Protein AF-A0A6M3KDX1-F1 (afdb_monomer_lite)

Structure (mmCIF, N/CA/C/O backbone):
data_AF-A0A6M3KDX1-F1
#
_entry.id   AF-A0A6M3KDX1-F1
#
l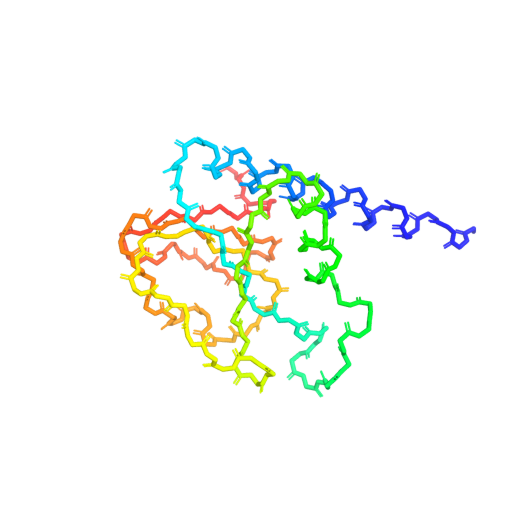oop_
_atom_site.group_PDB
_atom_site.id
_atom_site.type_symbol
_atom_site.label_atom_id
_atom_site.label_alt_id
_atom_site.label_comp_id
_atom_site.label_asym_id
_atom_site.label_entity_id
_atom_site.label_seq_id
_atom_site.pdbx_PDB_ins_code
_atom_site.Cartn_x
_atom_site.Cartn_y
_atom_site.Cartn_z
_atom_site.occupancy
_atom_site.B_iso_or_equiv
_atom_site.auth_seq_id
_atom_site.auth_comp_id
_atom_site.auth_asym_id
_atom_site.auth_atom_id
_atom_site.pdbx_PDB_model_num
ATOM 1 N N . PRO A 1 1 ? 21.056 24.226 0.185 1.00 49.41 1 PRO A N 1
ATOM 2 C CA . PRO A 1 1 ? 20.707 23.627 1.496 1.00 49.41 1 PRO A CA 1
ATOM 3 C C . PRO A 1 1 ? 20.200 22.184 1.323 1.00 49.41 1 PRO A C 1
ATOM 5 O O . PRO A 1 1 ? 19.143 21.961 0.743 1.00 49.41 1 PRO A O 1
ATOM 8 N N . PHE A 1 2 ? 20.992 21.206 1.767 1.00 51.94 2 PHE A N 1
ATOM 9 C CA . PHE A 1 2 ? 20.791 19.778 1.483 1.00 51.94 2 PHE A CA 1
ATOM 10 C C . PHE A 1 2 ? 19.575 19.128 2.192 1.00 51.94 2 PHE A C 1
ATOM 12 O O . PHE A 1 2 ? 19.211 18.010 1.844 1.00 51.94 2 PHE A O 1
ATOM 19 N N . GLY A 1 3 ? 18.897 19.819 3.122 1.00 58.38 3 GLY 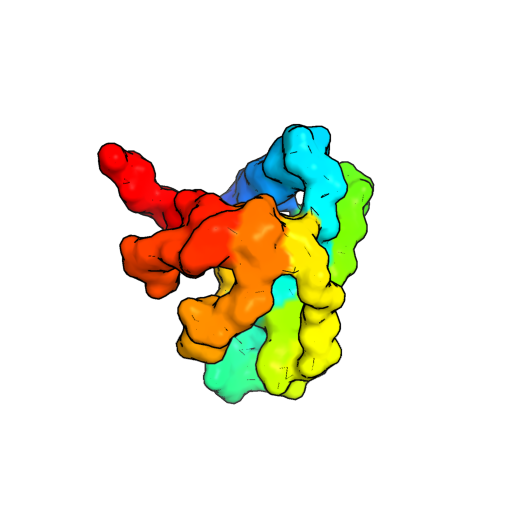A N 1
ATOM 20 C CA . GLY A 1 3 ? 17.757 19.276 3.891 1.00 58.38 3 GLY A CA 1
ATOM 21 C C . GLY A 1 3 ? 16.383 19.306 3.198 1.00 58.38 3 GLY A C 1
ATOM 22 O O . GLY A 1 3 ? 15.544 18.448 3.463 1.00 58.38 3 GLY A O 1
ATOM 23 N N . PHE A 1 4 ? 16.151 20.225 2.252 1.00 62.59 4 PHE A N 1
ATOM 24 C CA . PHE A 1 4 ? 14.811 20.459 1.678 1.00 62.59 4 PHE A CA 1
ATOM 25 C C . PHE A 1 4 ? 14.235 19.260 0.904 1.00 62.59 4 PHE A C 1
ATOM 27 O O . PHE A 1 4 ? 13.028 19.025 0.925 1.00 62.59 4 PHE A O 1
ATOM 34 N N . VAL A 1 5 ? 15.086 18.487 0.220 1.00 63.84 5 VAL A N 1
ATOM 35 C CA . VAL A 1 5 ? 14.647 17.333 -0.587 1.00 63.84 5 VAL A CA 1
ATOM 36 C C . VAL A 1 5 ? 14.255 16.148 0.301 1.00 63.84 5 VAL A C 1
ATOM 38 O O . VAL A 1 5 ? 13.313 15.429 -0.029 1.00 63.84 5 VAL A O 1
ATOM 41 N N . SER A 1 6 ? 14.938 15.960 1.435 1.00 69.88 6 SER A N 1
ATOM 42 C CA . SER A 1 6 ? 14.625 14.888 2.388 1.00 69.88 6 SER A CA 1
ATOM 43 C C . SER A 1 6 ? 13.262 15.121 3.045 1.00 69.88 6 SER A C 1
ATOM 45 O O . SER A 1 6 ? 12.380 14.265 2.988 1.00 69.88 6 SER A O 1
ATOM 47 N N . GLU A 1 7 ? 13.033 16.340 3.542 1.00 76.31 7 GLU A N 1
ATOM 48 C CA . GLU A 1 7 ? 11.773 16.714 4.193 1.00 76.31 7 GLU A CA 1
ATOM 49 C C . GLU A 1 7 ? 10.560 16.614 3.257 1.00 76.31 7 GLU A C 1
ATOM 51 O O . GLU A 1 7 ? 9.474 16.206 3.673 1.00 76.31 7 GLU A O 1
ATOM 56 N N . ALA A 1 8 ? 10.717 16.990 1.984 1.00 79.06 8 ALA A N 1
ATOM 57 C CA . ALA A 1 8 ? 9.637 16.900 1.004 1.00 79.06 8 ALA A CA 1
ATOM 58 C C . ALA A 1 8 ? 9.223 15.442 0.742 1.00 79.06 8 ALA A C 1
ATOM 60 O O . ALA A 1 8 ? 8.028 15.138 0.684 1.00 79.06 8 ALA A O 1
ATOM 61 N N . ARG A 1 9 ? 10.201 14.532 0.635 1.00 77.75 9 ARG A N 1
ATOM 62 C CA . ARG A 1 9 ? 9.958 13.094 0.433 1.00 77.75 9 ARG A CA 1
ATOM 63 C C . ARG A 1 9 ? 9.262 12.469 1.637 1.00 77.75 9 ARG A C 1
ATOM 65 O O . ARG A 1 9 ? 8.310 11.711 1.464 1.00 77.75 9 ARG A O 1
ATOM 72 N N . GLU A 1 10 ? 9.680 12.831 2.844 1.00 84.94 10 GLU A N 1
ATOM 73 C CA . GLU A 1 10 ? 9.057 12.336 4.070 1.00 84.94 10 GLU A CA 1
ATOM 74 C C . GLU A 1 10 ? 7.611 12.833 4.216 1.00 84.94 10 GLU A C 1
ATOM 76 O O . GLU A 1 10 ? 6.708 12.043 4.501 1.00 84.94 10 GLU A O 1
ATOM 81 N N . LYS A 1 11 ? 7.353 14.120 3.936 1.00 88.31 11 LYS A N 1
ATOM 82 C CA . LYS A 1 11 ? 5.993 14.690 3.931 1.00 88.31 11 LYS A CA 1
ATOM 83 C C . LYS A 1 11 ? 5.088 13.986 2.922 1.00 88.31 11 LYS A C 1
ATOM 85 O O . LYS A 1 11 ? 3.939 13.685 3.251 1.00 88.31 11 LYS A O 1
ATOM 90 N N . GLN A 1 12 ? 5.598 13.699 1.723 1.00 88.12 12 GLN A N 1
ATOM 91 C CA . GLN A 1 12 ? 4.859 12.947 0.711 1.00 88.12 12 GLN A CA 1
ATOM 92 C C . GLN A 1 12 ? 4.547 11.524 1.191 1.00 88.12 12 GLN A C 1
ATOM 94 O O . GLN A 1 12 ? 3.387 11.119 1.139 1.00 88.12 12 GLN A O 1
ATOM 99 N N . SER A 1 13 ? 5.537 10.793 1.715 1.00 91.19 13 SER A N 1
ATOM 100 C CA . SER A 1 13 ? 5.335 9.448 2.277 1.00 91.19 13 SER A CA 1
ATOM 101 C C . SER A 1 13 ? 4.281 9.454 3.385 1.00 91.19 13 SER A C 1
ATOM 103 O O . SER A 1 13 ? 3.332 8.672 3.362 1.00 91.19 13 SER A O 1
ATOM 105 N N . LYS A 1 14 ? 4.351 10.429 4.295 1.00 93.62 14 LYS A N 1
ATOM 106 C CA . LYS A 1 14 ? 3.401 10.557 5.402 1.00 93.62 14 LYS A CA 1
ATOM 107 C C . LYS A 1 14 ? 1.985 10.878 4.927 1.00 93.62 14 LYS A C 1
ATOM 109 O O . LYS A 1 14 ? 1.012 10.427 5.531 1.00 93.62 14 LYS A O 1
ATOM 114 N N . TRP A 1 15 ? 1.841 11.654 3.853 1.00 94.31 15 TRP A N 1
ATOM 115 C CA . TRP A 1 15 ? 0.542 11.884 3.220 1.00 94.31 15 TRP A CA 1
ATOM 116 C C . TRP A 1 15 ? -0.024 10.597 2.601 1.00 94.31 15 TRP A C 1
ATOM 118 O O . TRP A 1 15 ? -1.205 10.305 2.793 1.00 94.31 15 TRP A O 1
ATOM 128 N N . LEU A 1 16 ? 0.818 9.789 1.947 1.00 94.75 16 LEU A N 1
ATOM 129 C CA . LEU A 1 16 ? 0.433 8.477 1.414 1.00 94.75 16 LEU A CA 1
ATOM 130 C C . LEU A 1 16 ? 0.009 7.512 2.526 1.00 94.75 16 LEU A C 1
ATOM 132 O O . LEU A 1 16 ? -1.031 6.868 2.404 1.00 94.75 16 LEU A O 1
ATOM 136 N N . ALA A 1 17 ? 0.746 7.469 3.639 1.00 96.62 17 ALA A N 1
ATOM 137 C CA . ALA A 1 17 ? 0.391 6.659 4.804 1.00 96.62 17 ALA A CA 1
ATOM 138 C C . ALA A 1 17 ? -1.002 7.032 5.341 1.00 96.62 17 ALA A C 1
ATOM 140 O O . ALA A 1 17 ? -1.857 6.169 5.542 1.00 96.62 17 ALA A O 1
ATOM 141 N N . LYS A 1 18 ? -1.279 8.336 5.487 1.00 96.94 18 LYS A N 1
ATOM 142 C CA . LYS A 1 18 ? -2.596 8.839 5.914 1.00 96.94 18 LYS A CA 1
ATOM 143 C C . LYS A 1 18 ? -3.710 8.485 4.927 1.00 96.94 18 LYS A C 1
ATOM 145 O O . LYS A 1 18 ? -4.811 8.146 5.359 1.00 96.94 18 LYS A O 1
ATOM 150 N N . LEU A 1 19 ? -3.440 8.564 3.623 1.00 96.38 19 LEU A N 1
ATOM 151 C CA . LEU A 1 19 ? -4.381 8.152 2.582 1.00 96.38 19 LEU A CA 1
ATOM 152 C C . LEU A 1 19 ? -4.729 6.667 2.732 1.00 96.38 19 LEU A C 1
ATOM 154 O O . LEU A 1 19 ? -5.904 6.334 2.856 1.00 96.38 19 LEU A O 1
ATOM 158 N N . ILE A 1 20 ? -3.721 5.795 2.789 1.00 97.62 20 ILE A N 1
ATOM 159 C CA . ILE A 1 20 ? -3.900 4.344 2.937 1.00 97.62 20 ILE A CA 1
ATOM 160 C C . ILE A 1 20 ? -4.669 4.019 4.221 1.00 97.62 20 ILE A C 1
ATOM 162 O O . ILE A 1 20 ? -5.632 3.260 4.168 1.00 97.62 20 ILE A O 1
ATOM 166 N N . LYS A 1 21 ? -4.304 4.631 5.356 1.00 97.94 21 LYS A N 1
ATOM 167 C CA . LYS A 1 21 ? -5.006 4.460 6.636 1.00 97.94 21 LYS A CA 1
ATOM 168 C C . LYS A 1 21 ? -6.486 4.806 6.524 1.00 97.94 21 LYS A C 1
ATOM 170 O O . LYS A 1 21 ? -7.329 4.011 6.918 1.00 97.94 21 LYS A O 1
ATOM 175 N N . ARG A 1 22 ? -6.819 5.960 5.941 1.00 97.62 22 ARG A N 1
ATOM 176 C CA . ARG A 1 22 ? -8.214 6.384 5.755 1.00 97.62 22 ARG A CA 1
ATOM 177 C C . ARG A 1 22 ? -9.000 5.395 4.891 1.00 97.62 22 ARG A C 1
ATOM 179 O O . ARG A 1 22 ? -10.151 5.085 5.191 1.00 97.62 22 ARG A O 1
ATOM 186 N N . GLU A 1 23 ? -8.395 4.906 3.811 1.00 97.56 23 GLU A N 1
ATOM 187 C CA . GLU A 1 23 ? -9.017 3.896 2.949 1.00 97.56 23 GLU A CA 1
ATOM 188 C C . GLU A 1 23 ? -9.206 2.564 3.686 1.00 97.56 23 GLU A C 1
ATOM 190 O O . GLU A 1 23 ? -10.266 1.945 3.578 1.00 97.56 23 GLU A O 1
ATOM 195 N N . GLN A 1 24 ? -8.221 2.154 4.488 1.00 98.00 24 GLN A N 1
ATOM 196 C CA . GLN A 1 24 ? -8.280 0.954 5.318 1.00 98.00 24 GLN A CA 1
ATOM 197 C C . GLN A 1 24 ? -9.377 1.065 6.380 1.00 98.00 24 GLN A C 1
ATOM 199 O O . GLN A 1 24 ? -10.161 0.133 6.551 1.00 98.00 24 GLN A O 1
ATOM 204 N N . GLU A 1 25 ? -9.511 2.216 7.034 1.00 97.31 25 GLU A N 1
ATOM 205 C CA . GLU A 1 25 ? -10.553 2.461 8.027 1.00 97.31 25 GLU A CA 1
ATOM 206 C C . GLU A 1 25 ? -11.951 2.437 7.410 1.00 97.31 25 GLU A C 1
ATOM 208 O O . GLU A 1 25 ? -12.870 1.910 8.042 1.00 97.31 25 GLU A O 1
ATOM 213 N N . ARG A 1 26 ? -12.103 2.968 6.189 1.00 97.38 26 ARG A N 1
ATOM 214 C CA . ARG A 1 26 ? -13.378 2.995 5.463 1.00 97.38 26 ARG A CA 1
ATOM 215 C C . ARG A 1 26 ? -13.785 1.616 4.956 1.00 97.38 26 ARG A C 1
ATOM 217 O O . ARG A 1 26 ? -14.946 1.246 5.077 1.00 97.38 26 ARG A O 1
ATOM 224 N N . ARG A 1 27 ? -12.850 0.880 4.354 1.00 96.75 27 ARG A N 1
ATOM 225 C CA . ARG A 1 27 ? -13.146 -0.373 3.637 1.00 96.75 27 ARG A CA 1
ATOM 226 C C . ARG A 1 27 ? -12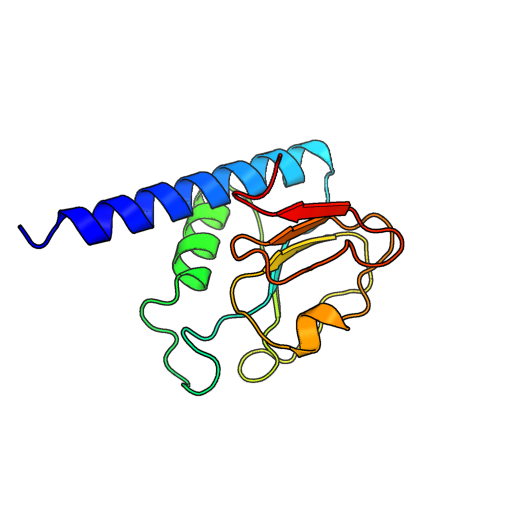.943 -1.624 4.491 1.00 96.75 27 ARG A C 1
ATOM 228 O O . ARG A 1 27 ? -13.437 -2.682 4.124 1.00 96.75 27 ARG A O 1
ATOM 235 N N . LYS A 1 28 ? -12.210 -1.515 5.605 1.00 97.56 28 LYS A N 1
ATOM 236 C CA . LYS A 1 28 ? -11.799 -2.632 6.477 1.00 97.56 28 LYS A CA 1
ATOM 237 C C . LYS A 1 28 ? -11.058 -3.749 5.729 1.00 97.56 28 LYS A C 1
ATOM 239 O O . LYS A 1 28 ? -11.149 -4.915 6.099 1.00 97.56 28 LYS A O 1
ATOM 244 N N . LEU A 1 29 ? -10.309 -3.383 4.688 1.00 97.75 29 LEU A N 1
ATOM 245 C CA . LEU A 1 29 ? -9.544 -4.323 3.870 1.00 97.75 29 LEU A CA 1
ATOM 246 C C . LEU A 1 29 ? -8.085 -4.437 4.343 1.00 97.75 29 LEU A C 1
ATOM 248 O O . LEU A 1 29 ? -7.539 -3.466 4.875 1.00 97.75 29 LEU A O 1
ATOM 252 N N . PRO A 1 30 ? -7.426 -5.588 4.122 1.00 98.00 30 PRO A N 1
ATOM 253 C CA . PRO A 1 30 ? -5.985 -5.727 4.305 1.00 98.00 30 PRO A CA 1
ATOM 254 C C . PRO A 1 30 ? -5.199 -4.745 3.431 1.00 98.00 30 PRO A C 1
ATOM 256 O O . PRO A 1 30 ? -5.641 -4.387 2.340 1.00 98.00 30 PRO A O 1
ATOM 259 N N . VAL A 1 31 ? -4.008 -4.354 3.886 1.00 98.19 31 VAL A N 1
ATOM 260 C CA . VAL A 1 31 ? -3.088 -3.501 3.122 1.00 98.19 31 VAL A CA 1
ATOM 261 C C . VAL A 1 31 ? -1.903 -4.330 2.629 1.00 98.19 31 VAL A C 1
ATOM 263 O O . VAL A 1 31 ? -1.250 -5.034 3.405 1.00 98.19 31 VAL A O 1
ATOM 266 N N . VAL A 1 32 ? -1.623 -4.231 1.331 1.00 97.50 32 VAL A N 1
ATOM 267 C CA . VAL A 1 32 ? -0.530 -4.925 0.648 1.00 97.50 32 VAL A CA 1
ATOM 268 C C . VAL A 1 32 ? 0.355 -3.907 -0.069 1.00 97.50 32 VAL A C 1
ATOM 270 O O . VAL A 1 32 ? -0.108 -3.158 -0.931 1.00 97.50 32 VAL A O 1
ATOM 273 N N . ILE A 1 33 ? 1.644 -3.895 0.255 1.00 95.94 33 ILE A N 1
ATOM 274 C CA . ILE A 1 33 ? 2.655 -3.083 -0.425 1.00 95.94 33 ILE A CA 1
ATOM 275 C C . ILE A 1 33 ? 3.238 -3.886 -1.589 1.00 95.94 33 ILE A C 1
ATOM 277 O O . ILE A 1 33 ? 3.823 -4.954 -1.406 1.00 95.94 33 ILE A O 1
ATOM 281 N N . MET A 1 34 ? 3.050 -3.381 -2.806 1.00 94.06 34 MET A N 1
ATOM 282 C CA . MET A 1 34 ? 3.487 -4.020 -4.045 1.00 94.06 34 MET A CA 1
ATOM 283 C C . MET A 1 34 ? 4.836 -3.433 -4.473 1.00 94.06 34 MET A C 1
ATOM 285 O O . MET A 1 34 ? 4.903 -2.348 -5.059 1.00 94.06 34 MET A O 1
ATOM 289 N N . GLY A 1 35 ? 5.905 -4.179 -4.202 1.00 89.00 35 GLY A N 1
ATOM 290 C CA . GLY A 1 35 ? 7.294 -3.799 -4.449 1.00 89.00 35 GLY A CA 1
ATOM 291 C C . GLY A 1 35 ? 8.010 -3.326 -3.183 1.00 89.00 35 GLY A C 1
ATOM 292 O O . GLY A 1 35 ? 7.483 -2.521 -2.423 1.00 89.00 35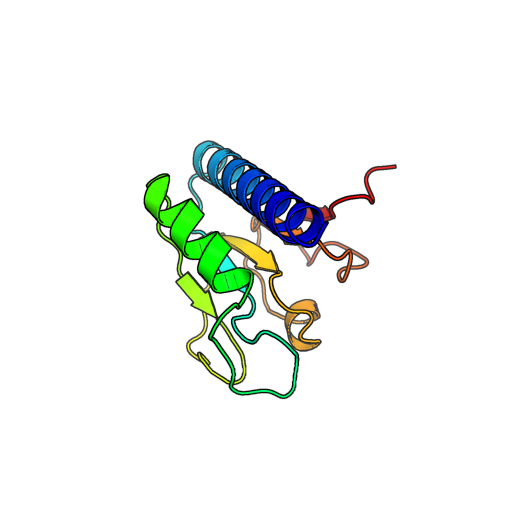 GLY A O 1
ATOM 293 N N . LEU A 1 36 ? 9.221 -3.836 -2.964 1.00 81.81 36 LEU A N 1
ATOM 294 C CA . LEU A 1 36 ? 10.093 -3.460 -1.842 1.00 81.81 36 LEU A CA 1
ATOM 295 C C . LEU A 1 36 ? 11.455 -2.937 -2.314 1.00 81.81 36 LEU A C 1
ATOM 297 O O . LEU A 1 36 ? 12.115 -2.186 -1.595 1.00 81.81 36 LEU A O 1
ATOM 301 N N . THR A 1 37 ? 11.875 -3.299 -3.528 1.00 68.38 37 THR A N 1
ATOM 302 C CA . THR A 1 37 ? 13.155 -2.874 -4.112 1.00 68.38 37 THR A CA 1
ATOM 303 C C . THR A 1 37 ? 13.149 -1.392 -4.502 1.00 68.38 37 THR A C 1
ATOM 305 O O . THR A 1 37 ? 12.205 -0.927 -5.148 1.00 68.38 37 THR A O 1
ATOM 308 N N . PHE A 1 38 ? 14.236 -0.669 -4.198 1.00 56.31 38 PHE A N 1
ATOM 309 C CA . PHE A 1 38 ? 14.412 0.755 -4.535 1.00 56.31 38 PHE A CA 1
ATOM 310 C C . PHE A 1 38 ? 14.341 1.032 -6.054 1.00 56.31 38 PHE A C 1
ATOM 312 O O . PHE A 1 38 ? 13.809 2.057 -6.479 1.00 56.31 38 PHE A O 1
ATOM 319 N N . LYS A 1 39 ? 14.838 0.103 -6.888 1.00 52.22 39 LYS A N 1
ATOM 320 C CA . LYS A 1 39 ? 14.719 0.090 -8.359 1.00 52.22 39 LYS A CA 1
ATOM 321 C C . LYS A 1 39 ? 14.670 -1.348 -8.877 1.00 52.22 39 LYS A C 1
ATOM 323 O O . LYS A 1 39 ? 15.174 -2.265 -8.237 1.00 52.22 39 LYS A O 1
ATOM 328 N N . HIS A 1 40 ? 14.135 -1.511 -10.084 1.00 50.28 40 HIS A N 1
ATOM 329 C CA . HIS A 1 40 ? 13.892 -2.777 -10.788 1.00 50.28 40 HIS A CA 1
ATOM 330 C C . HIS A 1 40 ? 15.148 -3.596 -11.178 1.00 50.28 40 HIS A C 1
ATOM 332 O O . HIS A 1 40 ? 15.073 -4.329 -12.147 1.00 50.28 40 HIS A O 1
ATOM 338 N N . ASN A 1 41 ? 16.290 -3.483 -10.481 1.00 43.72 41 ASN A N 1
ATOM 339 C CA . ASN A 1 41 ? 17.510 -4.286 -10.716 1.00 43.72 41 ASN A CA 1
ATOM 340 C C . ASN A 1 41 ? 18.561 -4.195 -9.576 1.00 43.72 41 ASN A C 1
ATOM 342 O O . ASN A 1 41 ? 19.753 -4.360 -9.822 1.00 43.72 41 ASN A O 1
ATOM 346 N N . THR A 1 42 ? 18.174 -3.900 -8.327 1.00 44.97 42 THR A N 1
ATOM 347 C CA . THR A 1 42 ? 19.138 -3.791 -7.208 1.00 44.97 42 THR A CA 1
ATOM 348 C C . THR A 1 42 ? 18.601 -4.405 -5.915 1.00 44.97 42 THR A C 1
ATOM 350 O O . THR A 1 42 ? 17.509 -4.042 -5.487 1.00 44.97 42 THR A O 1
ATOM 353 N N . ASN A 1 43 ? 19.403 -5.242 -5.244 1.00 52.16 43 ASN A N 1
ATOM 354 C CA . ASN A 1 43 ? 19.095 -5.869 -3.942 1.00 52.16 43 ASN A CA 1
ATOM 355 C C . ASN A 1 43 ? 19.244 -4.910 -2.735 1.00 52.16 43 ASN A C 1
ATOM 357 O O . ASN A 1 43 ? 19.342 -5.354 -1.595 1.00 52.16 43 ASN A O 1
ATOM 361 N N . LEU A 1 44 ? 19.302 -3.596 -2.971 1.00 52.41 44 LEU A N 1
ATOM 362 C CA . LEU A 1 44 ? 19.423 -2.577 -1.926 1.00 52.41 44 LEU A CA 1
ATOM 363 C C . LEU A 1 44 ? 18.029 -2.240 -1.373 1.00 52.41 44 LEU A C 1
ATOM 365 O O . LEU A 1 44 ? 17.198 -1.659 -2.075 1.00 52.41 44 LEU A O 1
ATOM 369 N N . THR A 1 45 ? 17.776 -2.643 -0.127 1.00 52.25 45 THR A N 1
ATOM 370 C CA . THR A 1 45 ? 16.553 -2.354 0.647 1.00 52.25 45 THR A CA 1
ATOM 371 C C . THR A 1 45 ? 16.719 -1.164 1.597 1.00 52.25 45 THR A C 1
ATOM 373 O O . THR A 1 45 ? 15.721 -0.563 1.993 1.00 52.25 45 THR A O 1
ATOM 376 N N . THR A 1 46 ? 17.959 -0.789 1.925 1.00 46.91 46 THR A N 1
ATOM 377 C CA . THR A 1 46 ? 18.303 0.406 2.707 1.00 46.91 46 THR A CA 1
ATOM 378 C C . THR A 1 46 ? 17.848 1.664 1.951 1.00 46.91 46 THR A C 1
ATOM 380 O O . THR A 1 46 ? 18.130 1.791 0.761 1.00 46.91 46 THR A O 1
ATOM 383 N N . ASP A 1 47 ? 17.104 2.558 2.612 1.00 58.25 47 ASP A N 1
ATOM 384 C CA . ASP A 1 47 ? 16.439 3.753 2.045 1.00 58.25 47 ASP A CA 1
ATOM 385 C C . ASP A 1 47 ? 15.293 3.510 1.041 1.00 58.25 47 ASP A C 1
ATOM 387 O O . ASP A 1 47 ? 14.912 4.412 0.281 1.00 58.25 47 ASP A O 1
ATOM 391 N N . SER A 1 48 ? 14.684 2.318 1.020 1.00 69.75 48 SER A N 1
ATOM 392 C CA . SER A 1 48 ? 13.494 2.095 0.190 1.00 69.75 48 SER A CA 1
ATOM 393 C C . SER A 1 48 ? 12.310 2.954 0.662 1.00 69.75 48 SER A C 1
ATOM 395 O O . SER A 1 48 ? 11.887 2.827 1.813 1.00 69.75 48 SER A O 1
ATOM 397 N N . PRO A 1 49 ? 11.695 3.773 -0.221 1.00 80.38 49 PRO A N 1
ATOM 398 C CA . PRO A 1 49 ? 10.467 4.502 0.103 1.00 80.38 49 PRO A CA 1
ATOM 399 C C . PRO A 1 49 ? 9.331 3.590 0.584 1.00 80.38 49 PRO A C 1
ATOM 401 O O . PRO A 1 49 ? 8.454 4.042 1.313 1.00 80.38 49 PRO A O 1
ATOM 404 N N . ALA A 1 50 ? 9.348 2.311 0.190 1.00 87.75 50 ALA A N 1
ATOM 405 C CA . ALA A 1 50 ? 8.381 1.317 0.640 1.00 87.75 50 ALA A CA 1
ATOM 406 C C . ALA A 1 50 ? 8.545 0.983 2.130 1.00 87.75 50 ALA A C 1
ATOM 408 O O . ALA A 1 50 ? 7.545 0.859 2.828 1.00 87.75 50 ALA A O 1
ATOM 409 N N . ILE A 1 51 ? 9.787 0.880 2.616 1.00 88.00 51 ILE A N 1
ATOM 410 C CA . ILE A 1 51 ? 10.083 0.560 4.019 1.00 88.00 51 ILE A CA 1
ATOM 411 C C . ILE A 1 51 ? 9.670 1.723 4.919 1.00 88.00 51 ILE A C 1
ATOM 413 O O . ILE A 1 51 ? 8.889 1.513 5.840 1.00 88.00 51 ILE A O 1
ATOM 417 N N . LEU A 1 52 ? 10.059 2.955 4.568 1.00 89.31 52 LEU A N 1
ATOM 418 C CA . LEU A 1 52 ? 9.617 4.153 5.293 1.00 89.31 52 LEU A CA 1
ATOM 419 C C . LEU A 1 52 ? 8.084 4.252 5.353 1.00 89.31 52 LEU A C 1
ATOM 421 O O . LEU A 1 52 ? 7.512 4.592 6.385 1.00 89.31 52 LEU A O 1
ATOM 425 N N . LEU A 1 53 ? 7.395 3.95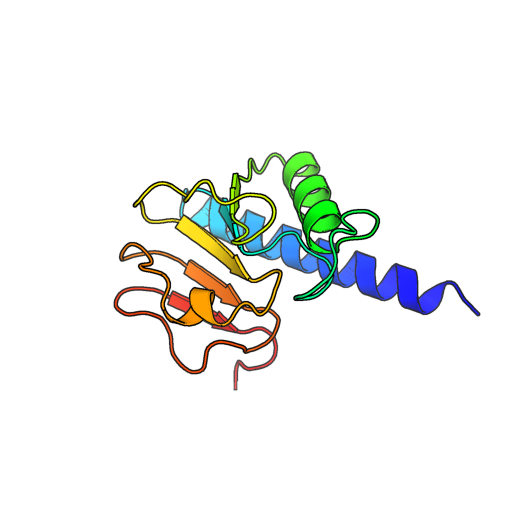8 4.246 1.00 93.19 53 LEU A N 1
ATOM 426 C CA . LEU A 1 53 ? 5.934 3.963 4.215 1.00 93.19 53 LEU A CA 1
ATOM 427 C C . LEU A 1 53 ? 5.334 2.880 5.124 1.00 93.19 53 LEU A C 1
ATOM 429 O O . LEU A 1 53 ? 4.333 3.137 5.789 1.00 93.19 53 LEU A O 1
ATOM 433 N N . MET A 1 54 ? 5.919 1.680 5.140 1.00 94.00 54 MET A N 1
ATOM 434 C CA . MET A 1 54 ? 5.478 0.580 6.001 1.00 94.00 54 MET A CA 1
ATOM 435 C C . MET A 1 54 ? 5.653 0.915 7.482 1.00 94.00 54 MET A C 1
ATOM 437 O O . MET A 1 54 ? 4.705 0.720 8.235 1.00 94.00 54 MET A O 1
ATOM 441 N N . GLU A 1 55 ? 6.796 1.482 7.873 1.00 93.06 55 GLU A N 1
ATOM 442 C CA . GLU A 1 55 ? 7.054 1.955 9.241 1.00 93.06 55 GLU A CA 1
ATOM 443 C C . GLU A 1 55 ? 6.035 3.027 9.649 1.00 93.06 55 GLU A C 1
ATOM 445 O O . GLU A 1 55 ? 5.368 2.912 10.673 1.00 93.06 55 GLU A O 1
ATOM 450 N N . GLN A 1 56 ? 5.803 4.025 8.789 1.00 95.44 56 GLN A N 1
ATOM 451 C CA . GLN A 1 56 ? 4.805 5.069 9.043 1.00 95.44 56 GLN A CA 1
ATOM 452 C C . GLN A 1 56 ? 3.375 4.522 9.162 1.00 95.44 56 GLN A C 1
ATOM 454 O O . GLN A 1 56 ? 2.553 5.103 9.871 1.00 95.44 56 GLN A O 1
ATOM 459 N N . LEU A 1 57 ? 3.041 3.450 8.439 1.00 97.50 57 LEU A N 1
ATOM 460 C CA . LEU A 1 57 ? 1.747 2.775 8.549 1.00 97.50 57 LEU A CA 1
ATOM 461 C C . LEU A 1 57 ? 1.644 1.971 9.845 1.00 97.50 57 LEU A C 1
ATOM 463 O O . LEU A 1 57 ? 0.603 2.019 10.503 1.00 97.50 57 LEU A O 1
ATOM 467 N N . GLU A 1 58 ? 2.715 1.284 10.230 1.00 97.00 58 GLU A N 1
ATOM 468 C CA . GLU A 1 58 ? 2.804 0.538 11.482 1.00 97.00 58 GLU A CA 1
ATOM 469 C C . GLU A 1 58 ? 2.660 1.463 12.697 1.00 97.00 58 GLU A C 1
ATOM 471 O O . GLU A 1 58 ? 1.811 1.201 13.551 1.00 97.00 58 GLU A O 1
ATOM 476 N N . ASP A 1 59 ? 3.349 2.608 12.704 1.00 97.00 59 ASP A N 1
ATOM 477 C CA . ASP A 1 59 ? 3.207 3.669 13.715 1.00 97.00 59 ASP A CA 1
ATOM 478 C C . ASP A 1 59 ? 1.764 4.188 13.833 1.00 97.00 59 ASP A C 1
ATOM 480 O O . ASP A 1 59 ? 1.326 4.666 14.881 1.00 97.00 59 ASP A O 1
ATOM 484 N N . MET A 1 60 ? 0.994 4.102 12.746 1.00 97.56 60 MET A N 1
ATOM 485 C CA . MET A 1 60 ? -0.418 4.480 12.699 1.00 97.56 60 MET A CA 1
ATOM 486 C C . MET A 1 60 ? -1.379 3.329 13.043 1.00 97.56 60 MET A C 1
ATOM 488 O O . MET A 1 60 ? -2.598 3.505 12.934 1.00 97.56 60 MET A O 1
ATOM 492 N N . GLY A 1 61 ? -0.862 2.165 13.444 1.00 97.31 61 GLY A N 1
ATOM 493 C CA . GLY A 1 61 ? -1.636 0.969 13.782 1.00 97.31 61 GLY A CA 1
ATOM 494 C C . GLY A 1 61 ? -2.133 0.170 12.572 1.00 97.31 61 GLY A C 1
ATOM 495 O O . GLY A 1 61 ? -2.997 -0.697 12.719 1.00 97.31 61 GLY A O 1
ATOM 496 N N . VAL A 1 62 ? -1.622 0.445 11.369 1.00 97.88 62 VAL A N 1
ATOM 497 C CA . VAL A 1 62 ? -2.003 -0.252 10.137 1.00 97.88 62 VAL A CA 1
ATOM 498 C C . VAL A 1 62 ? -1.018 -1.384 9.867 1.00 97.88 62 VAL A C 1
ATOM 500 O O . VAL A 1 62 ? 0.113 -1.165 9.445 1.00 97.88 62 VAL A O 1
ATOM 503 N N . LYS A 1 63 ? -1.473 -2.626 10.052 1.00 96.12 63 LYS A N 1
ATOM 504 C CA . LYS A 1 63 ? -0.692 -3.807 9.669 1.00 96.12 63 LYS A CA 1
ATOM 505 C C . LYS A 1 63 ? -0.636 -3.935 8.151 1.00 96.12 63 LYS A C 1
ATOM 507 O O . LYS A 1 63 ? -1.673 -3.912 7.485 1.00 96.12 63 LYS A O 1
ATOM 512 N N . THR A 1 64 ? 0.567 -4.130 7.623 1.00 95.81 64 THR A N 1
ATOM 513 C CA . THR A 1 64 ? 0.802 -4.320 6.191 1.00 95.81 64 THR A CA 1
ATOM 514 C C . THR A 1 64 ? 1.399 -5.695 5.912 1.00 95.81 64 THR A C 1
ATOM 516 O O . THR A 1 64 ? 2.049 -6.308 6.755 1.00 95.81 64 THR A O 1
ATOM 519 N N . SER A 1 65 ? 1.146 -6.193 4.708 1.00 95.00 65 SER A N 1
ATOM 520 C CA . SER A 1 65 ? 1.929 -7.267 4.094 1.00 95.00 65 SER A CA 1
ATOM 521 C C . SER A 1 65 ? 2.627 -6.710 2.860 1.00 95.00 65 SER A C 1
ATOM 523 O O . SER A 1 65 ? 2.235 -5.657 2.355 1.00 95.00 65 SER A O 1
ATOM 525 N N . ALA A 1 66 ? 3.649 -7.394 2.363 1.00 93.06 66 ALA A N 1
ATOM 526 C CA . ALA A 1 66 ? 4.362 -6.962 1.175 1.00 93.06 66 ALA A CA 1
ATOM 527 C C . ALA A 1 66 ? 4.519 -8.107 0.179 1.00 93.06 66 ALA A C 1
ATOM 529 O O . ALA A 1 66 ? 4.553 -9.281 0.545 1.00 93.06 66 ALA A O 1
ATOM 530 N N . TYR A 1 67 ? 4.603 -7.738 -1.092 1.00 93.50 67 TYR A N 1
ATOM 531 C CA . TYR A 1 67 ? 4.896 -8.653 -2.179 1.00 93.50 67 TYR A CA 1
ATOM 532 C C . TYR A 1 67 ? 5.864 -8.000 -3.144 1.00 93.50 67 TYR A C 1
ATOM 534 O O . TYR A 1 67 ? 5.585 -6.945 -3.716 1.00 93.50 67 TYR A O 1
ATOM 542 N N . ASP A 1 68 ? 6.983 -8.672 -3.377 1.00 90.38 68 ASP A N 1
ATOM 543 C CA . ASP A 1 68 ? 7.959 -8.273 -4.374 1.00 90.38 68 ASP A CA 1
ATOM 544 C C . ASP A 1 68 ? 8.367 -9.498 -5.211 1.00 90.38 68 ASP A C 1
ATOM 546 O O . ASP A 1 68 ? 8.745 -10.520 -4.645 1.00 90.38 68 ASP A O 1
ATOM 550 N N . PRO A 1 69 ? 8.289 -9.446 -6.555 1.00 87.25 69 PRO A N 1
ATOM 551 C CA . PRO A 1 69 ? 8.698 -10.555 -7.420 1.00 87.25 69 PRO A CA 1
ATOM 552 C C . PRO A 1 69 ? 10.057 -11.174 -7.132 1.00 87.25 69 PRO A C 1
ATOM 554 O O . PRO A 1 69 ? 10.221 -12.355 -7.422 1.00 87.25 69 PRO A O 1
ATOM 557 N N . VAL A 1 70 ? 11.009 -10.375 -6.662 1.00 85.56 70 VAL A N 1
ATOM 558 C CA . VAL A 1 70 ? 12.414 -10.756 -6.574 1.00 85.56 70 VAL A CA 1
ATOM 559 C C . VAL A 1 70 ? 12.787 -11.044 -5.128 1.00 85.56 70 VAL A C 1
ATOM 561 O O . VAL A 1 70 ? 13.313 -12.113 -4.838 1.00 85.56 70 VAL A O 1
ATOM 564 N N . VAL A 1 71 ? 12.489 -10.114 -4.215 1.00 84.00 71 VAL A N 1
ATOM 565 C CA . VAL A 1 71 ? 12.977 -10.199 -2.825 1.00 84.00 71 VAL A CA 1
ATOM 566 C C . VAL A 1 71 ? 11.959 -10.777 -1.841 1.00 84.00 71 VAL A C 1
ATOM 568 O O . VAL A 1 71 ? 12.342 -11.221 -0.764 1.00 84.00 71 VAL A O 1
ATOM 571 N N . MET A 1 72 ? 10.667 -10.799 -2.189 1.00 85.25 72 MET A N 1
ATOM 572 C CA . MET A 1 72 ? 9.604 -11.344 -1.335 1.00 85.25 72 MET A CA 1
ATOM 573 C C . MET A 1 72 ? 8.500 -11.995 -2.188 1.00 85.25 72 MET A C 1
ATOM 575 O O . MET A 1 72 ? 7.392 -11.460 -2.298 1.00 85.25 72 MET A O 1
ATOM 579 N N . PRO A 1 73 ? 8.784 -13.150 -2.823 1.00 84.62 73 PRO A N 1
ATOM 580 C CA . PRO A 1 73 ? 7.909 -13.744 -3.837 1.00 84.62 73 PRO A CA 1
ATOM 581 C C . PRO A 1 73 ? 6.651 -14.416 -3.266 1.00 84.62 73 PRO A C 1
ATOM 583 O O . PRO A 1 73 ? 5.847 -14.955 -4.031 1.00 84.62 73 PRO A O 1
ATOM 586 N N . SER A 1 74 ? 6.456 -14.380 -1.944 1.00 87.81 74 SER A N 1
ATOM 587 C CA . SER A 1 74 ? 5.244 -14.874 -1.294 1.00 87.81 74 SER A CA 1
ATOM 588 C C . SER A 1 74 ? 4.049 -14.021 -1.713 1.00 87.81 74 SER A C 1
ATOM 590 O O . SER A 1 74 ? 3.971 -12.834 -1.393 1.00 87.81 74 SER A O 1
ATOM 592 N N . ARG A 1 75 ? 3.133 -14.609 -2.489 1.00 87.25 75 ARG A N 1
ATOM 593 C CA . ARG A 1 75 ? 1.965 -13.888 -3.000 1.00 87.25 75 ARG A CA 1
ATOM 594 C C . ARG A 1 75 ? 0.994 -13.555 -1.862 1.00 87.25 75 ARG A C 1
ATOM 596 O O . ARG A 1 75 ? 0.804 -14.378 -0.964 1.00 87.25 75 ARG A O 1
ATOM 603 N N . PRO A 1 76 ? 0.331 -12.388 -1.923 1.00 91.00 76 PRO A N 1
ATOM 604 C CA . PRO A 1 76 ? -0.742 -12.071 -0.995 1.00 91.00 76 PRO A CA 1
ATOM 605 C C . PRO A 1 76 ? -1.923 -13.025 -1.216 1.00 91.00 76 PRO A C 1
ATOM 607 O O . PRO A 1 76 ? -2.076 -13.616 -2.288 1.00 91.00 76 PRO A O 1
ATOM 610 N N . LYS A 1 77 ? -2.760 -13.168 -0.185 1.00 90.62 77 LYS A N 1
ATOM 611 C CA . LYS A 1 77 ? -3.992 -13.963 -0.261 1.00 90.62 77 LYS A CA 1
ATOM 612 C C . LYS A 1 77 ? -4.922 -13.395 -1.335 1.00 90.62 77 LYS A C 1
ATOM 614 O O . LYS A 1 77 ? -4.971 -12.181 -1.526 1.00 90.62 77 LYS A O 1
ATOM 619 N N . ASP A 1 78 ? -5.686 -14.274 -1.972 1.00 93.44 78 ASP A N 1
ATOM 620 C CA . ASP A 1 78 ? -6.704 -13.904 -2.958 1.00 93.44 78 ASP A CA 1
ATOM 621 C C . ASP A 1 78 ? -7.980 -13.404 -2.260 1.00 93.44 78 ASP A C 1
ATOM 623 O O . ASP A 1 78 ? -8.991 -14.096 -2.161 1.00 93.44 78 ASP A O 1
ATOM 627 N N . VAL A 1 79 ? -7.879 -12.222 -1.653 1.00 96.44 79 VAL A N 1
ATOM 628 C CA . VAL A 1 79 ? -8.979 -11.527 -0.976 1.00 96.44 79 VAL A CA 1
ATOM 629 C C . VAL A 1 79 ? -8.948 -10.044 -1.340 1.00 96.44 79 VAL A C 1
ATOM 631 O O . VAL A 1 79 ? -7.857 -9.502 -1.561 1.00 96.44 79 VAL A O 1
ATOM 634 N N . PRO A 1 80 ? -10.106 -9.356 -1.366 1.00 98.06 80 PRO A N 1
ATOM 635 C CA . PRO A 1 80 ? -10.148 -7.923 -1.634 1.00 98.06 80 PRO A CA 1
ATOM 636 C C . PRO A 1 80 ? -9.206 -7.179 -0.687 1.00 98.06 80 PRO A C 1
ATOM 638 O O . PRO A 1 80 ? -9.266 -7.369 0.527 1.00 98.06 80 PRO A O 1
ATOM 641 N N . SER A 1 81 ? -8.310 -6.366 -1.241 1.00 98.38 81 SER A N 1
ATOM 642 C CA . SER A 1 81 ? -7.262 -5.688 -0.473 1.00 98.38 81 SER A CA 1
ATOM 643 C C . SER A 1 81 ? -7.010 -4.277 -1.006 1.00 98.38 81 SER A C 1
ATOM 645 O O . SER A 1 81 ? -7.406 -3.922 -2.118 1.00 98.38 81 SER A O 1
ATOM 647 N N . ILE A 1 82 ? -6.342 -3.455 -0.203 1.00 98.25 82 ILE A N 1
ATOM 648 C CA . ILE A 1 82 ? -5.767 -2.182 -0.634 1.00 98.25 82 ILE A CA 1
ATOM 649 C C . ILE A 1 82 ? -4.328 -2.457 -1.061 1.00 98.25 82 ILE A C 1
ATOM 651 O O . ILE A 1 82 ? -3.486 -2.800 -0.232 1.00 98.25 82 ILE A O 1
ATOM 655 N N . TYR A 1 83 ? -4.045 -2.293 -2.347 1.00 97.31 83 TYR A N 1
ATOM 656 C CA . TYR A 1 83 ? -2.722 -2.479 -2.925 1.00 97.31 83 TYR A CA 1
ATOM 657 C C . TYR A 1 83 ? -2.066 -1.126 -3.167 1.00 97.31 83 TYR A C 1
ATOM 659 O O . TYR A 1 83 ? -2.557 -0.336 -3.970 1.00 97.31 83 TYR A O 1
ATOM 667 N N . PHE A 1 84 ? -0.939 -0.861 -2.513 1.00 96.31 84 PHE A N 1
ATOM 668 C CA . PHE A 1 84 ? -0.126 0.321 -2.793 1.00 96.31 84 PHE A CA 1
ATOM 669 C C . PHE A 1 84 ? 1.034 -0.037 -3.725 1.00 96.31 84 PHE A C 1
ATOM 671 O O . PHE A 1 84 ? 1.849 -0.902 -3.405 1.00 96.31 84 PHE A O 1
ATOM 678 N N . ILE A 1 85 ? 1.124 0.629 -4.876 1.00 93.94 85 ILE A N 1
ATOM 679 C CA . ILE A 1 85 ? 2.145 0.359 -5.896 1.00 93.94 85 ILE A CA 1
ATOM 680 C C . ILE A 1 85 ? 3.423 1.140 -5.577 1.00 93.94 85 ILE A C 1
ATOM 682 O O . ILE A 1 85 ? 3.602 2.284 -5.995 1.00 93.94 85 ILE A O 1
ATOM 686 N N . ALA A 1 86 ? 4.332 0.511 -4.834 1.00 90.94 86 ALA A N 1
ATOM 687 C CA . ALA A 1 86 ? 5.590 1.123 -4.418 1.00 90.94 86 ALA A CA 1
ATOM 688 C C . ALA A 1 86 ? 6.667 1.080 -5.516 1.00 90.94 86 ALA A C 1
ATOM 690 O O . ALA A 1 86 ? 7.429 2.037 -5.661 1.00 90.94 86 ALA A O 1
ATOM 691 N N . THR A 1 87 ? 6.688 0.029 -6.342 1.00 86.69 87 THR A N 1
ATOM 692 C CA . THR A 1 87 ? 7.646 -0.126 -7.453 1.00 86.69 87 THR A CA 1
ATOM 693 C C . THR A 1 87 ? 6.919 -0.428 -8.765 1.00 86.69 87 THR A C 1
ATOM 695 O O . THR A 1 87 ? 5.929 -1.155 -8.794 1.00 86.69 87 THR A O 1
ATOM 698 N N . ARG A 1 88 ? 7.430 0.085 -9.890 1.00 86.06 88 ARG A N 1
ATOM 699 C CA . ARG A 1 88 ? 6.855 -0.122 -11.233 1.00 86.06 88 ARG A CA 1
ATOM 700 C C . ARG A 1 88 ? 7.287 -1.449 -11.864 1.00 86.06 88 ARG A C 1
ATOM 702 O O . ARG A 1 88 ? 7.930 -1.468 -12.912 1.00 86.06 88 ARG A O 1
ATOM 709 N N . TRP A 1 89 ? 6.946 -2.567 -11.233 1.00 84.88 89 TRP A N 1
ATOM 710 C CA . TRP A 1 89 ? 7.111 -3.873 -11.867 1.00 84.88 89 TRP A CA 1
ATOM 711 C C . TRP A 1 89 ? 6.013 -4.088 -12.908 1.00 84.88 89 TRP A C 1
ATOM 713 O O . TRP A 1 89 ? 4.832 -4.031 -12.574 1.00 84.88 89 TRP A O 1
ATOM 723 N N . VAL A 1 90 ? 6.390 -4.403 -14.154 1.00 85.12 90 VAL A N 1
ATOM 724 C CA . VAL A 1 90 ? 5.419 -4.654 -15.239 1.00 85.12 90 VAL A CA 1
ATOM 725 C C . VAL A 1 90 ? 4.402 -5.722 -14.840 1.00 85.12 90 VAL A C 1
ATOM 727 O O . VAL A 1 90 ? 3.220 -5.557 -15.101 1.00 85.12 90 VAL A O 1
ATOM 730 N N . LYS A 1 91 ? 4.815 -6.759 -14.098 1.00 87.31 91 LYS A N 1
ATOM 731 C CA . LYS A 1 91 ? 3.895 -7.819 -13.653 1.00 87.31 91 LYS A CA 1
ATOM 732 C C . LYS A 1 91 ? 2.732 -7.320 -12.788 1.00 87.31 91 LYS A C 1
ATOM 734 O O . LYS A 1 91 ? 1.767 -8.055 -12.618 1.00 87.31 91 LYS A O 1
ATOM 739 N N . PHE A 1 92 ? 2.844 -6.143 -12.168 1.00 90.62 92 PHE A N 1
ATOM 740 C CA . PHE A 1 92 ? 1.766 -5.603 -11.345 1.00 90.62 92 PHE A CA 1
ATOM 741 C C . PHE A 1 92 ? 0.575 -5.162 -12.195 1.00 90.62 92 PHE A C 1
ATOM 743 O O . PHE A 1 92 ? -0.545 -5.279 -11.723 1.00 90.62 92 PHE A O 1
ATOM 750 N N . SER A 1 93 ? 0.762 -4.765 -13.460 1.00 86.38 93 SER A N 1
ATOM 751 C CA . SER A 1 93 ? -0.381 -4.440 -14.329 1.00 86.38 93 SER A CA 1
ATOM 752 C C . SER A 1 93 ? -1.216 -5.669 -14.698 1.00 86.38 93 SER A C 1
ATOM 754 O O . SER A 1 93 ? -2.405 -5.540 -14.967 1.00 86.38 93 SER A O 1
ATOM 756 N N . THR A 1 94 ? -0.612 -6.858 -14.676 1.00 88.56 94 THR A N 1
ATOM 757 C CA . THR A 1 94 ? -1.265 -8.143 -14.971 1.00 88.56 94 THR A CA 1
ATOM 758 C C . THR A 1 94 ? -1.465 -9.000 -13.720 1.00 88.56 94 THR A C 1
ATOM 760 O O . THR A 1 94 ? -1.681 -10.207 -13.824 1.00 88.56 94 THR A O 1
ATOM 763 N N . PHE A 1 95 ? -1.313 -8.426 -12.523 1.00 92.75 95 PHE A N 1
ATOM 764 C CA . PHE A 1 95 ? -1.524 -9.166 -11.285 1.00 92.75 95 PHE A CA 1
ATOM 765 C C . PHE A 1 95 ? -3.026 -9.467 -11.113 1.00 92.75 95 PHE A C 1
ATOM 767 O O . PHE A 1 95 ? -3.846 -8.581 -11.358 1.00 92.75 95 PHE A O 1
ATOM 774 N N . PRO A 1 96 ? -3.413 -10.691 -10.705 1.00 93.44 96 PRO A N 1
ATOM 775 C CA . PRO A 1 96 ? -4.816 -11.060 -10.532 1.00 93.44 96 PRO A CA 1
ATOM 776 C C . PRO A 1 96 ? -5.364 -10.460 -9.231 1.00 93.44 96 PRO A C 1
ATOM 778 O O . PRO A 1 96 ? -5.414 -11.119 -8.198 1.00 93.44 96 PRO A O 1
ATOM 781 N N . TYR A 1 97 ? -5.716 -9.177 -9.262 1.00 95.69 97 TYR A N 1
ATOM 782 C CA . TYR A 1 97 ? -6.329 -8.498 -8.125 1.00 95.69 97 TYR A CA 1
ATOM 783 C C . TYR A 1 97 ? -7.737 -9.048 -7.865 1.00 95.69 97 TYR A C 1
ATOM 785 O O . TYR A 1 97 ? -8.553 -9.140 -8.783 1.00 95.69 97 TYR A O 1
ATOM 793 N N . ALA A 1 98 ? -8.040 -9.376 -6.608 1.00 97.00 98 ALA A N 1
ATOM 794 C CA . ALA A 1 98 ? -9.377 -9.804 -6.211 1.00 97.00 98 ALA A CA 1
ATOM 795 C C . ALA A 1 98 ? -10.400 -8.674 -6.436 1.00 97.00 98 ALA A C 1
ATOM 797 O O . ALA A 1 98 ? -10.129 -7.512 -6.115 1.00 97.00 98 ALA A O 1
ATOM 798 N N . LYS A 1 99 ? -11.596 -9.004 -6.938 1.00 96.75 99 LYS A N 1
ATOM 799 C CA . LYS A 1 99 ? -12.678 -8.025 -7.156 1.00 96.75 99 LYS A CA 1
ATOM 800 C C . LYS A 1 99 ? -13.021 -7.282 -5.858 1.00 96.75 99 LYS A C 1
ATOM 802 O O . LYS A 1 99 ? -13.055 -7.879 -4.790 1.00 96.75 99 LYS A O 1
ATOM 807 N N . GLY A 1 100 ? -13.285 -5.981 -5.950 1.00 96.75 100 GLY A N 1
ATOM 808 C CA . GLY A 1 100 ? -13.517 -5.098 -4.801 1.00 96.75 100 GLY A CA 1
ATOM 809 C C . GLY A 1 100 ? -12.242 -4.515 -4.180 1.00 96.75 100 GLY A C 1
ATOM 810 O O . GLY A 1 100 ? -12.326 -3.782 -3.193 1.00 96.75 100 GLY A O 1
ATOM 811 N N . SER A 1 101 ? -11.069 -4.813 -4.745 1.00 98.00 101 SER A N 1
ATOM 812 C CA . SER A 1 101 ? -9.800 -4.227 -4.308 1.00 98.00 101 SER A CA 1
ATOM 813 C C . SER A 1 101 ? -9.667 -2.759 -4.707 1.00 98.00 101 SER A C 1
ATOM 815 O O . SER A 1 101 ? -10.216 -2.313 -5.716 1.00 98.00 101 SER A O 1
ATOM 817 N N . LEU A 1 102 ? -8.875 -2.022 -3.928 1.00 97.50 102 LEU A N 1
ATOM 818 C CA . LEU A 1 102 ? -8.433 -0.669 -4.255 1.00 97.50 102 LEU A CA 1
ATOM 819 C C . LEU A 1 102 ? -6.951 -0.707 -4.628 1.00 97.50 102 LEU A C 1
ATOM 821 O O . LEU A 1 102 ? -6.131 -1.169 -3.840 1.00 97.50 102 LEU A O 1
ATOM 825 N N . ILE A 1 103 ? -6.600 -0.170 -5.791 1.00 96.50 103 ILE A N 1
ATOM 826 C CA . ILE A 1 103 ? -5.220 0.014 -6.228 1.00 96.50 103 ILE A CA 1
ATOM 827 C C . ILE A 1 103 ? -4.874 1.490 -6.051 1.00 96.50 103 ILE A C 1
ATOM 829 O O . ILE A 1 103 ? -5.490 2.355 -6.666 1.00 96.50 103 ILE A O 1
ATOM 833 N N . ILE A 1 104 ? -3.880 1.787 -5.218 1.00 95.38 104 ILE A N 1
ATOM 834 C CA . ILE A 1 104 ? -3.317 3.127 -5.052 1.00 95.38 104 ILE A CA 1
ATOM 835 C C . ILE A 1 104 ? -2.010 3.176 -5.830 1.00 95.38 104 ILE A C 1
ATOM 837 O O . ILE A 1 104 ? -1.022 2.534 -5.468 1.00 95.38 104 ILE A O 1
ATOM 841 N N . ASP A 1 105 ? -2.014 3.960 -6.899 1.00 92.56 105 ASP A N 1
ATOM 842 C CA . ASP A 1 105 ? -0.900 4.088 -7.823 1.00 92.56 105 ASP A CA 1
ATOM 843 C C . ASP A 1 105 ? -0.345 5.520 -7.795 1.00 92.56 105 ASP A C 1
ATOM 845 O O . ASP A 1 105 ? -0.878 6.421 -8.457 1.00 92.56 105 ASP A O 1
ATOM 849 N N . PRO A 1 106 ? 0.732 5.764 -7.029 1.00 88.12 106 PRO A N 1
ATOM 850 C CA . PRO A 1 106 ? 1.324 7.091 -6.923 1.00 88.12 106 PRO A CA 1
ATOM 851 C C . PRO A 1 106 ? 2.048 7.537 -8.203 1.00 88.12 106 PRO A C 1
ATOM 853 O O . PRO A 1 106 ? 2.377 8.714 -8.327 1.00 88.12 106 PRO A O 1
ATOM 856 N N . TRP A 1 107 ? 2.305 6.626 -9.150 1.00 81.00 107 TRP A N 1
ATOM 857 C CA . TRP A 1 107 ? 3.100 6.889 -10.355 1.00 81.00 107 TRP A CA 1
ATOM 858 C C . TRP A 1 107 ? 2.249 7.075 -11.613 1.00 81.00 107 TRP A C 1
ATOM 860 O O . TRP A 1 107 ? 2.776 7.456 -12.662 1.00 81.00 107 TRP A O 1
ATOM 870 N N . GLY A 1 108 ? 0.957 6.744 -11.545 1.00 82.56 108 GLY A N 1
ATOM 871 C CA . GLY A 1 108 ? 0.126 6.606 -12.737 1.00 82.56 108 GLY A CA 1
ATOM 872 C C . GLY A 1 108 ? 0.707 5.562 -13.701 1.00 82.56 108 GLY A C 1
ATOM 873 O O . GLY A 1 108 ? 0.775 5.768 -14.915 1.00 82.56 108 GLY A O 1
ATOM 874 N N . PHE A 1 109 ? 1.232 4.476 -13.153 1.00 83.19 109 PHE A N 1
ATOM 875 C CA . PHE A 1 109 ? 1.640 3.310 -13.909 1.00 83.19 109 PHE A CA 1
ATOM 876 C C . PHE A 1 109 ? 0.449 2.602 -14.575 1.00 83.19 109 PHE A C 1
ATOM 878 O O . PHE A 1 109 ? 0.573 2.138 -15.707 1.00 83.19 109 PHE A O 1
ATOM 885 N N . PHE A 1 110 ? -0.700 2.555 -13.905 1.00 84.06 110 PHE A N 1
ATOM 886 C CA . PHE A 1 110 ? -1.927 1.975 -14.429 1.00 84.06 110 PHE A CA 1
ATOM 887 C C . PHE A 1 110 ? -2.619 2.977 -15.364 1.00 84.06 110 PHE A C 1
ATOM 889 O O . PHE A 1 110 ? -2.794 4.149 -15.026 1.00 84.06 110 PHE A O 1
ATOM 896 N N . GLY A 1 111 ? -2.988 2.518 -16.564 1.00 83.06 111 GLY A N 1
ATOM 897 C CA . GLY A 1 111 ? -3.788 3.302 -17.514 1.00 83.06 111 GLY A CA 1
ATOM 898 C C . GLY A 1 111 ? -5.290 3.198 -17.245 1.00 83.06 111 GLY A C 1
ATOM 899 O O . GLY A 1 111 ? -6.015 4.175 -17.389 1.00 83.06 111 GLY A O 1
ATOM 900 N N . VAL A 1 112 ? -5.740 2.018 -16.818 1.00 86.75 112 VAL A N 1
ATOM 901 C CA . VAL A 1 112 ? -7.121 1.714 -16.430 1.00 86.75 112 VAL A CA 1
ATOM 902 C C . VAL A 1 112 ? -7.113 0.863 -15.166 1.00 86.75 112 VAL A C 1
ATOM 904 O O . VAL A 1 112 ? -6.121 0.186 -14.873 1.00 86.75 112 VAL A O 1
ATOM 907 N N . ALA A 1 113 ? -8.209 0.903 -14.412 1.00 88.75 113 ALA A N 1
ATOM 908 C CA . ALA A 1 113 ? -8.374 0.038 -13.255 1.00 88.75 113 ALA A CA 1
ATOM 909 C C . ALA A 1 113 ? -8.407 -1.442 -13.684 1.00 88.75 113 ALA A C 1
ATOM 911 O O . ALA A 1 113 ? -9.025 -1.756 -14.706 1.00 88.75 113 ALA A O 1
ATOM 912 N N . PRO A 1 114 ? -7.783 -2.357 -12.918 1.00 91.69 114 PRO A N 1
ATOM 913 C CA . PRO A 1 114 ? -8.008 -3.788 -13.090 1.00 91.69 114 PRO A CA 1
ATOM 914 C C . PRO A 1 114 ? -9.501 -4.132 -12.994 1.00 91.69 114 PRO A C 1
ATOM 916 O O . PRO A 1 114 ? -10.252 -3.464 -12.280 1.00 91.69 114 PRO A O 1
ATOM 919 N N . GLU A 1 115 ? -9.937 -5.176 -13.700 1.00 92.50 115 GLU A N 1
ATOM 920 C CA . GLU A 1 115 ? -11.354 -5.549 -13.757 1.00 92.50 115 GLU A CA 1
ATOM 921 C C . GLU A 1 115 ? -11.940 -5.767 -12.352 1.00 92.50 115 GLU A C 1
ATOM 923 O O . GLU A 1 115 ? -11.389 -6.493 -11.524 1.00 92.50 115 GLU A O 1
ATOM 928 N N . GLY A 1 116 ? -13.077 -5.123 -12.075 1.00 94.06 116 GLY A N 1
ATOM 929 C CA . GLY A 1 116 ? -13.755 -5.224 -10.782 1.00 94.06 116 GLY A CA 1
ATOM 930 C C . GLY A 1 116 ? -13.008 -4.565 -9.620 1.00 94.06 116 GLY A C 1
ATOM 931 O O . GLY A 1 116 ? -13.395 -4.782 -8.473 1.00 94.06 116 GLY A O 1
ATOM 932 N N . CYS A 1 117 ? -11.963 -3.782 -9.888 1.00 96.00 117 CYS A N 1
ATOM 933 C CA . CYS A 1 117 ? -11.214 -3.031 -8.890 1.00 96.00 117 CYS A CA 1
ATOM 934 C C . CYS A 1 117 ? -11.387 -1.520 -9.075 1.00 96.00 117 CYS A C 1
ATOM 936 O O . CYS A 1 117 ? -11.753 -1.031 -10.143 1.00 96.00 117 CYS A O 1
ATOM 938 N N . GLU A 1 118 ? -11.079 -0.770 -8.025 1.00 95.62 118 GLU A N 1
ATOM 939 C CA . GLU A 1 118 ? -10.999 0.688 -8.059 1.00 95.62 118 GLU A CA 1
ATOM 940 C C . GLU A 1 118 ? -9.535 1.120 -8.190 1.00 95.62 118 GLU A C 1
ATOM 942 O O . GLU A 1 118 ? -8.654 0.529 -7.565 1.00 95.62 118 GLU A O 1
ATOM 947 N N . LEU A 1 119 ? -9.264 2.159 -8.981 1.00 93.94 119 LEU A N 1
ATOM 948 C CA . LEU A 1 119 ? -7.925 2.722 -9.153 1.00 93.94 119 LEU A CA 1
ATOM 949 C C . LEU A 1 119 ? -7.895 4.170 -8.666 1.00 93.94 119 LEU A C 1
ATOM 951 O O . LEU A 1 119 ? -8.635 5.016 -9.160 1.00 93.94 119 LEU A O 1
ATOM 955 N N . PHE A 1 120 ? -6.985 4.459 -7.741 1.00 92.06 120 PHE A N 1
ATOM 956 C CA . PHE A 1 120 ? -6.656 5.803 -7.290 1.00 92.06 120 PHE A CA 1
ATOM 957 C C . PHE A 1 120 ? -5.266 6.183 -7.813 1.00 92.06 120 PHE A C 1
ATOM 959 O O . PHE A 1 120 ? -4.246 5.790 -7.239 1.00 92.06 120 PHE A O 1
ATOM 966 N N . SER A 1 121 ? -5.218 6.955 -8.901 1.00 85.06 121 SER A N 1
ATOM 967 C CA . SER A 1 121 ? -3.967 7.471 -9.468 1.00 85.06 121 SER A CA 1
ATOM 968 C C . SER A 1 121 ? -3.678 8.885 -8.968 1.00 85.06 121 SER A C 1
ATOM 970 O O . SER A 1 121 ? -4.434 9.827 -9.211 1.00 85.06 121 SER A O 1
ATOM 972 N N . ILE A 1 122 ? -2.551 9.057 -8.283 1.00 77.75 122 ILE A N 1
ATOM 973 C CA . ILE A 1 122 ? -2.189 10.349 -7.689 1.00 77.75 122 ILE A CA 1
ATOM 974 C C . ILE A 1 122 ? -1.756 11.317 -8.796 1.00 77.75 122 ILE A C 1
ATOM 976 O O . ILE A 1 122 ? -0.964 10.969 -9.667 1.00 77.75 122 ILE A O 1
ATOM 980 N N . GLY A 1 123 ? -2.294 12.540 -8.775 1.00 67.69 123 GLY A N 1
ATOM 981 C CA . GLY A 1 123 ? -1.958 13.586 -9.749 1.00 67.69 123 GLY A CA 1
ATOM 982 C C . GLY A 1 123 ? -2.634 13.449 -11.119 1.00 67.69 123 GLY A C 1
ATOM 983 O O . GLY A 1 123 ? -2.306 14.213 -12.023 1.00 67.69 123 GLY A O 1
ATOM 984 N N . ARG A 1 124 ? -3.576 12.507 -11.288 1.00 64.06 124 ARG A N 1
ATOM 985 C CA . ARG A 1 124 ? -4.341 12.323 -12.537 1.00 64.06 124 ARG A CA 1
ATOM 986 C C . ARG A 1 124 ? -5.858 12.445 -12.398 1.00 64.06 124 ARG A C 1
ATOM 988 O O . ARG A 1 124 ? -6.559 12.197 -13.372 1.00 64.06 124 ARG A O 1
ATOM 995 N N . ASN A 1 125 ? -6.354 12.890 -11.244 1.00 45.91 125 ASN A N 1
ATOM 996 C CA . ASN A 1 125 ? -7.737 13.352 -11.132 1.00 45.91 125 ASN A CA 1
ATOM 997 C C . ASN A 1 125 ? -7.866 14.671 -11.912 1.00 45.91 125 ASN A C 1
ATOM 999 O O . ASN A 1 125 ? -7.552 15.739 -11.384 1.00 45.91 125 ASN A O 1
ATOM 1003 N N . ARG A 1 126 ? -8.233 14.558 -13.189 1.00 39.44 126 ARG A N 1
ATOM 1004 C CA . ARG A 1 126 ? -8.846 15.622 -13.984 1.00 39.44 126 ARG A CA 1
ATOM 1005 C C . ARG A 1 126 ? -10.350 15.425 -13.969 1.00 39.44 126 ARG A C 1
ATOM 1007 O O . ARG A 1 126 ? -10.764 14.249 -14.052 1.00 39.44 126 ARG A O 1
#

Organism: NCBI:txid1070528

Sequence (126 aa):
PFGFVSEAREKQSKWLAKLIKREQERRKLPVVIMGLTFKHNTNLTTDSPAILLMEQLEDMGVKTSAYDPVVMPSRPKDVPSIYFIATRWVKFSTFPYAKGSLIIDPWGFFGVAPEGCELFSIGRNR

Foldseek 3Di:
DPCPVVVVLLVVLLVVLVVQVVVCVVLVFAEEEEDQDCAPDDPDNVPQSSVSSCVSNVVVVHDYHYDYVPPHPDDDDQDAHEYEHSYLDVVVQVDPHHAAHEYEYAPPSHPDDDPNYHYHYPPPPD

Radius of gyration: 14.16 Å; chains: 1; bounding box: 34×38×3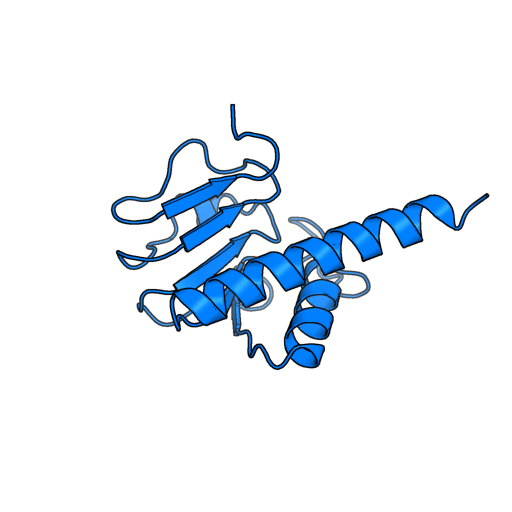1 Å

pLDDT: mean 85.47, std 15.19, range [39.44, 98.38]

Secondary structure (DSSP, 8-state):
-TTHHHHHHHHHHHHHHHHHHHHHHHH---EEEE--SSSTT----TT-HHHHHHHHHHHTT--EEEEBTTTB--PPPSS--EEEE-S--GGGTT--PPTT-EEEETT---SSPPTT-EEEETT---

InterPro domains:
  IPR014027 UDP-glucose/GDP-mannose dehydrogenase, C-terminal [PF03720] (33-79)
  IPR014027 UDP-glucose/GDP-mannose dehydrogenase, C-terminal [SM00984] (32-112)
  IPR036220 UDP-glucose/GDP-mannose dehydrogenase, C-terminal domain superfamily [SSF52413] (25-109)